Protein AF-A0A7V2LVC8-F1 (afdb_monomer_lite)

Radius of gyration: 15.81 Å; chains: 1; bounding box: 38×27×41 Å

pLDDT: mean 94.06, std 5.73, range [64.38, 98.56]

Sequence (78 aa):
MDIQPQAFFQRLAKAKTLPTSSQVSAKSFYQILRELHESGHDILAVLISSKLSGTIASAEQARAMLPEARIEIVDSTR

Structure (mmCIF, N/CA/C/O backbone):
data_AF-A0A7V2LVC8-F1
#
_entry.id   AF-A0A7V2LVC8-F1
#
loop_
_atom_site.group_PDB
_atom_site.id
_atom_site.type_symbol
_atom_site.label_atom_id
_atom_site.label_alt_id
_atom_site.label_comp_id
_atom_site.label_asym_id
_atom_site.label_entity_id
_atom_site.label_seq_id
_atom_site.pdbx_PDB_ins_code
_atom_site.Cartn_x
_atom_site.Cartn_y
_atom_site.Cartn_z
_atom_site.occupancy
_atom_site.B_iso_or_equiv
_atom_site.auth_seq_id
_atom_site.auth_comp_id
_atom_site.auth_asym_id
_atom_site.auth_atom_id
_atom_site.pdbx_PDB_model_num
ATOM 1 N N . MET A 1 1 ? -0.655 10.159 -12.221 1.00 64.38 1 MET A N 1
ATOM 2 C CA . MET A 1 1 ? -0.196 9.105 -13.154 1.00 64.38 1 MET A CA 1
ATOM 3 C C . MET A 1 1 ? 0.839 9.748 -14.048 1.00 64.38 1 MET A C 1
ATOM 5 O O . MET A 1 1 ? 0.472 10.477 -14.961 1.00 64.38 1 MET A O 1
ATOM 9 N N . ASP A 1 2 ? 2.114 9.528 -13.739 1.00 82.06 2 ASP A N 1
ATOM 10 C CA . ASP A 1 2 ? 3.206 10.361 -14.268 1.00 82.06 2 ASP A CA 1
ATOM 11 C C . ASP A 1 2 ? 3.833 9.768 -15.539 1.00 82.06 2 ASP A C 1
ATOM 13 O O . ASP A 1 2 ? 4.598 10.427 -16.240 1.00 82.06 2 ASP A O 1
ATOM 17 N N . ILE A 1 3 ? 3.493 8.515 -15.862 1.00 88.50 3 ILE A N 1
ATOM 18 C CA . ILE A 1 3 ? 3.907 7.838 -17.088 1.00 88.50 3 ILE A CA 1
ATOM 19 C C . ILE A 1 3 ? 2.774 6.975 -17.643 1.00 88.50 3 ILE A C 1
ATOM 21 O O . ILE A 1 3 ? 2.100 6.256 -16.909 1.00 88.50 3 ILE A O 1
ATOM 25 N N . GLN A 1 4 ? 2.575 7.045 -18.959 1.00 93.31 4 GLN A N 1
ATOM 26 C CA . GLN A 1 4 ? 1.611 6.212 -19.677 1.00 93.31 4 GLN A CA 1
ATOM 27 C C . GLN A 1 4 ? 2.260 4.905 -20.158 1.00 93.31 4 GLN A C 1
ATOM 29 O O . GLN A 1 4 ? 3.457 4.915 -20.468 1.00 93.31 4 GLN A O 1
ATOM 34 N N . PRO A 1 5 ? 1.503 3.800 -20.306 1.00 91.19 5 PRO A N 1
ATOM 35 C CA . PRO A 1 5 ? 2.054 2.503 -20.708 1.00 91.19 5 PRO A CA 1
ATOM 36 C C . PRO A 1 5 ? 2.890 2.557 -21.993 1.00 91.19 5 PRO A C 1
ATOM 38 O O . PRO A 1 5 ? 3.998 2.029 -22.034 1.00 91.19 5 PRO A O 1
ATOM 41 N N . GLN A 1 6 ? 2.418 3.265 -23.026 1.00 93.62 6 GLN A N 1
ATOM 42 C CA . GLN A 1 6 ? 3.155 3.398 -24.286 1.00 93.62 6 GLN A CA 1
ATOM 43 C C . GLN A 1 6 ? 4.516 4.085 -24.088 1.00 93.62 6 GLN A C 1
ATOM 45 O O . GLN A 1 6 ? 5.532 3.612 -24.597 1.00 93.62 6 GLN A O 1
ATOM 50 N N . ALA A 1 7 ? 4.552 5.164 -23.301 1.00 92.12 7 ALA A N 1
ATOM 51 C CA . ALA A 1 7 ? 5.787 5.869 -22.971 1.00 92.12 7 ALA A CA 1
ATOM 52 C C . ALA A 1 7 ? 6.725 5.008 -22.104 1.00 92.12 7 ALA A C 1
ATOM 54 O O . ALA A 1 7 ? 7.942 5.044 -22.292 1.00 92.12 7 ALA A O 1
ATOM 55 N N . PHE A 1 8 ? 6.176 4.199 -21.191 1.00 92.31 8 PHE A N 1
ATOM 56 C CA . PHE A 1 8 ? 6.945 3.236 -20.403 1.00 92.31 8 PHE A CA 1
ATOM 57 C C . PHE A 1 8 ? 7.636 2.202 -21.299 1.00 92.31 8 PHE A C 1
ATOM 59 O O . PHE A 1 8 ? 8.855 2.061 -21.221 1.00 92.31 8 PHE A O 1
ATOM 66 N N . PHE A 1 9 ? 6.905 1.541 -22.202 1.00 91.94 9 PHE A N 1
ATOM 67 C CA . PHE A 1 9 ? 7.487 0.517 -23.077 1.00 91.94 9 PHE A CA 1
ATOM 68 C C . PHE A 1 9 ? 8.505 1.088 -24.072 1.00 91.94 9 PHE A C 1
ATOM 70 O O . PHE A 1 9 ? 9.540 0.466 -24.313 1.00 91.94 9 PHE A O 1
ATOM 77 N N . GLN A 1 10 ? 8.281 2.300 -24.591 1.00 93.31 10 GLN A N 1
ATOM 78 C CA . GLN A 1 10 ? 9.274 2.988 -25.426 1.00 93.31 10 GLN A CA 1
ATOM 79 C C . GLN A 1 10 ? 10.578 3.280 -24.670 1.00 93.31 10 GLN A C 1
ATOM 81 O O . GLN A 1 10 ? 11.662 3.149 -25.242 1.00 93.31 10 GLN A O 1
ATOM 86 N N . ARG A 1 11 ? 10.490 3.674 -23.392 1.00 89.94 11 ARG A N 1
ATOM 87 C CA . ARG A 1 11 ? 11.665 3.883 -22.532 1.00 89.94 11 ARG A CA 1
ATOM 88 C C . ARG A 1 11 ? 12.342 2.561 -22.183 1.00 89.94 11 ARG A C 1
ATOM 90 O O . ARG A 1 11 ? 13.565 2.495 -22.252 1.00 89.94 11 ARG A O 1
ATOM 97 N N . LEU A 1 12 ? 11.566 1.522 -21.869 1.00 91.94 12 LEU A N 1
ATOM 98 C CA . LEU A 1 12 ? 12.065 0.186 -21.538 1.00 91.94 12 LEU A CA 1
ATOM 99 C C . LEU A 1 12 ? 12.892 -0.410 -22.684 1.00 91.94 12 LEU A C 1
ATOM 101 O O . LEU A 1 12 ? 13.992 -0.893 -22.444 1.00 91.94 12 LEU A O 1
ATOM 105 N N . ALA A 1 13 ? 12.420 -0.293 -23.930 1.00 92.00 13 ALA A N 1
ATOM 106 C CA . ALA A 1 13 ? 13.128 -0.794 -25.113 1.00 92.00 13 ALA A CA 1
ATOM 107 C C . ALA A 1 13 ? 14.512 -0.152 -25.332 1.00 92.00 13 ALA A C 1
ATOM 109 O O . ALA A 1 13 ? 15.357 -0.714 -26.023 1.00 92.0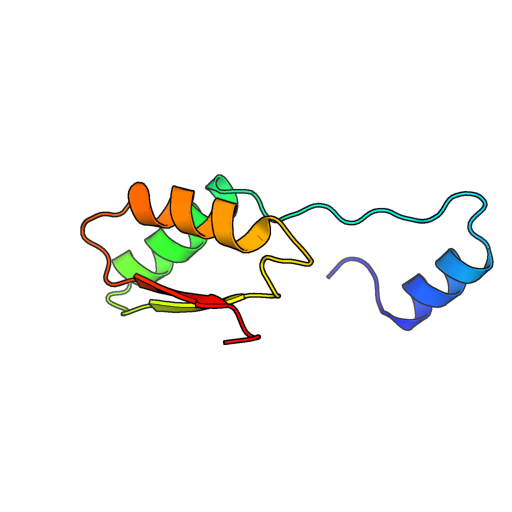0 13 ALA A O 1
ATOM 110 N N . LYS A 1 14 ? 14.746 1.034 -24.759 1.00 93.31 14 LYS A N 1
ATOM 111 C CA . LYS A 1 14 ? 16.004 1.788 -24.872 1.00 93.31 14 LYS A CA 1
ATOM 112 C C . LYS A 1 14 ? 16.808 1.791 -23.567 1.00 93.31 14 LYS A C 1
ATOM 114 O O . LYS A 1 14 ? 17.847 2.448 -23.493 1.00 93.31 14 LYS A O 1
ATOM 119 N N . ALA A 1 15 ? 16.321 1.120 -22.524 1.00 90.38 15 ALA A N 1
ATOM 120 C CA . ALA A 1 15 ? 16.906 1.188 -21.197 1.00 90.38 15 ALA A CA 1
ATOM 121 C C . ALA A 1 15 ? 18.181 0.336 -21.122 1.00 90.38 15 ALA A C 1
ATOM 123 O O . ALA A 1 15 ? 18.171 -0.854 -21.417 1.00 90.38 15 ALA A O 1
ATOM 124 N N . LYS A 1 16 ? 19.288 0.952 -20.693 1.00 89.69 16 LYS A N 1
ATOM 125 C CA . LYS A 1 16 ? 20.551 0.238 -20.426 1.00 89.69 16 LYS A CA 1
ATOM 126 C C . LYS A 1 16 ? 20.494 -0.586 -19.136 1.00 89.69 16 LYS A C 1
ATOM 128 O O . LYS A 1 16 ? 21.260 -1.528 -18.976 1.00 89.69 16 LYS A O 1
ATOM 133 N N . THR A 1 17 ? 19.601 -0.217 -18.224 1.00 89.75 17 THR A N 1
ATOM 134 C CA . THR A 1 17 ? 19.335 -0.896 -16.956 1.00 89.75 17 THR A CA 1
ATOM 135 C C . THR A 1 17 ? 17.839 -1.133 -16.833 1.00 89.75 17 THR A C 1
ATOM 137 O O . THR A 1 17 ? 17.037 -0.267 -17.189 1.00 89.75 17 THR A O 1
ATOM 140 N N . LEU A 1 18 ? 17.452 -2.311 -16.344 1.00 89.31 18 LEU A N 1
ATOM 141 C CA . LEU A 1 18 ? 16.040 -2.617 -16.153 1.00 89.31 18 LEU A CA 1
ATOM 142 C C . LEU A 1 18 ? 15.459 -1.710 -15.056 1.00 89.31 18 LEU A C 1
ATOM 144 O O . LEU A 1 18 ? 16.064 -1.594 -13.986 1.00 89.31 18 LEU A O 1
ATOM 148 N N . PRO A 1 19 ? 14.314 -1.053 -15.306 1.00 84.31 19 PRO A N 1
ATOM 149 C CA . PRO A 1 19 ? 13.654 -0.252 -14.291 1.00 84.31 19 PRO A CA 1
ATOM 150 C C . PRO A 1 19 ? 13.168 -1.153 -13.155 1.00 84.31 19 PRO A C 1
ATOM 152 O O . PRO A 1 19 ? 12.699 -2.268 -13.384 1.00 84.31 19 PRO A O 1
ATOM 155 N N . THR A 1 20 ? 13.251 -0.647 -11.931 1.00 87.25 20 THR A N 1
ATOM 156 C CA . THR A 1 20 ? 12.708 -1.301 -10.742 1.00 87.25 20 THR A CA 1
ATOM 157 C C . THR A 1 20 ? 11.414 -0.615 -10.317 1.00 87.25 20 THR A C 1
ATOM 159 O O . THR A 1 20 ? 11.213 0.577 -10.552 1.00 87.25 20 THR A O 1
ATOM 162 N N . SER A 1 21 ? 10.517 -1.372 -9.694 1.00 84.50 21 SER A N 1
ATOM 163 C CA . SER A 1 21 ? 9.340 -0.831 -9.016 1.00 84.50 21 SER A CA 1
ATOM 164 C C . SER A 1 21 ? 9.616 -0.672 -7.525 1.00 84.50 21 SER A C 1
ATOM 166 O O . SER A 1 21 ? 10.324 -1.486 -6.931 1.00 84.50 21 SER A O 1
ATOM 168 N N . SER A 1 22 ? 9.004 0.330 -6.901 1.00 83.56 22 SER A N 1
ATOM 169 C CA . SER A 1 22 ? 8.901 0.425 -5.447 1.00 83.56 22 SER A CA 1
ATOM 170 C C . SER A 1 22 ? 7.566 -0.141 -4.967 1.00 83.56 22 SER A C 1
ATOM 172 O O . SER A 1 22 ? 6.551 -0.075 -5.662 1.00 83.56 22 SER A O 1
ATOM 174 N N . GLN A 1 23 ? 7.567 -0.695 -3.758 1.00 81.56 23 GLN A N 1
ATOM 175 C CA . GLN A 1 23 ? 6.334 -1.039 -3.057 1.00 81.56 23 GLN A CA 1
ATOM 176 C C . GLN A 1 23 ? 5.723 0.206 -2.400 1.00 81.56 23 GLN A C 1
ATOM 178 O O . GLN A 1 23 ? 6.432 1.150 -2.040 1.00 81.56 23 GLN A O 1
ATOM 183 N N . VAL A 1 24 ? 4.402 0.195 -2.222 1.00 87.94 24 VAL A N 1
ATOM 184 C CA . VAL A 1 24 ? 3.686 1.232 -1.468 1.00 87.94 24 VAL A CA 1
ATOM 185 C C . VAL A 1 24 ? 4.085 1.139 0.006 1.00 87.94 24 VAL A C 1
ATOM 187 O O . VAL A 1 24 ? 4.150 0.046 0.561 1.00 87.94 24 VAL A O 1
ATOM 190 N N . SER A 1 25 ? 4.363 2.277 0.645 1.00 94.12 25 SER A N 1
ATOM 191 C CA . SER A 1 25 ? 4.770 2.305 2.054 1.00 94.12 25 SER A CA 1
ATOM 192 C C . SER A 1 25 ? 3.594 2.059 3.008 1.00 94.12 25 SER A C 1
ATOM 194 O O .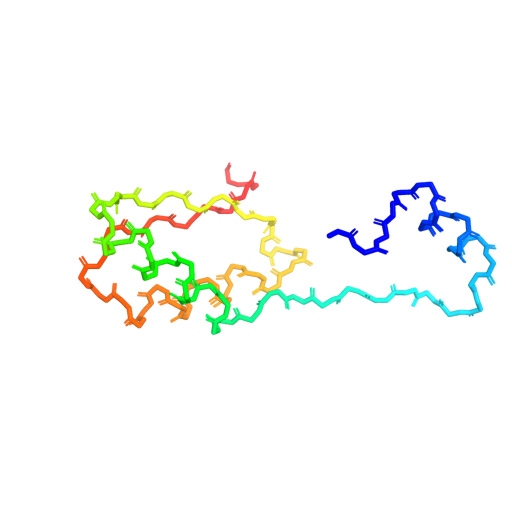 SER A 1 25 ? 2.455 2.418 2.702 1.00 94.12 25 SER A O 1
ATOM 196 N N . ALA A 1 26 ? 3.875 1.544 4.210 1.00 96.19 26 ALA A N 1
ATOM 197 C CA . ALA A 1 26 ? 2.868 1.407 5.268 1.00 96.19 26 ALA A CA 1
ATOM 198 C C . ALA A 1 26 ? 2.216 2.756 5.633 1.00 96.19 26 ALA A C 1
ATOM 200 O O . ALA A 1 26 ? 1.009 2.824 5.841 1.00 96.19 26 ALA A O 1
ATOM 201 N N . LYS A 1 27 ? 2.979 3.860 5.617 1.00 96.50 27 LYS A N 1
ATOM 202 C CA . LYS A 1 27 ? 2.447 5.212 5.865 1.00 96.50 27 LYS A CA 1
ATOM 203 C C . LYS A 1 27 ? 1.378 5.608 4.842 1.00 96.50 27 LYS A C 1
ATOM 205 O O . LYS A 1 27 ? 0.365 6.190 5.215 1.00 96.50 27 LYS A O 1
ATOM 210 N N . SER A 1 28 ? 1.604 5.296 3.568 1.00 96.88 28 SER A N 1
ATOM 211 C CA . SER A 1 28 ? 0.643 5.585 2.499 1.00 96.88 28 SER A CA 1
ATOM 212 C C . SER A 1 28 ? -0.638 4.769 2.669 1.00 96.88 28 SER A C 1
ATOM 214 O O . SER A 1 28 ? -1.725 5.324 2.553 1.00 96.88 28 SER A O 1
ATOM 216 N N . PHE A 1 29 ? -0.522 3.480 3.010 1.00 97.81 29 PHE A N 1
ATOM 217 C CA . PHE A 1 29 ? -1.691 2.665 3.348 1.00 97.81 29 PHE A CA 1
ATOM 218 C C . PHE A 1 29 ? -2.445 3.220 4.553 1.00 97.81 29 PHE A C 1
ATOM 220 O O . PHE A 1 29 ? -3.656 3.372 4.478 1.00 97.81 29 PHE A O 1
ATOM 227 N N . TYR A 1 30 ? -1.745 3.579 5.630 1.00 98.12 30 TYR A N 1
ATOM 228 C CA . TYR A 1 30 ? -2.366 4.124 6.837 1.00 98.12 30 TYR A CA 1
ATOM 229 C C . TYR A 1 30 ? -3.219 5.357 6.531 1.00 98.12 30 TYR A C 1
ATOM 231 O O . TYR A 1 30 ? -4.350 5.438 6.993 1.00 98.12 30 TYR A O 1
ATOM 239 N N . GLN A 1 31 ? -2.712 6.284 5.714 1.00 98.25 31 GLN A N 1
ATOM 240 C CA . GLN A 1 31 ? -3.456 7.489 5.334 1.00 98.25 31 GLN A CA 1
ATOM 241 C C . GLN A 1 31 ? -4.774 7.152 4.625 1.00 98.25 31 GLN A C 1
ATOM 243 O O . GLN A 1 31 ? -5.814 7.677 5.008 1.00 98.25 31 GLN A O 1
ATOM 248 N N . ILE A 1 32 ? -4.733 6.237 3.653 1.00 97.62 32 ILE A N 1
ATOM 249 C CA . ILE A 1 32 ? -5.914 5.818 2.884 1.00 97.62 32 ILE A CA 1
ATOM 250 C C . ILE A 1 32 ? -6.909 5.068 3.778 1.00 97.62 32 ILE A C 1
ATOM 252 O O . ILE A 1 32 ? -8.102 5.358 3.766 1.00 97.62 32 ILE A O 1
ATOM 256 N N . LEU A 1 33 ? -6.424 4.102 4.561 1.00 98.19 33 LEU A N 1
ATOM 257 C CA . LEU A 1 33 ? -7.264 3.287 5.438 1.00 98.19 33 LEU A CA 1
ATOM 258 C C . LEU A 1 33 ? -7.931 4.142 6.519 1.00 98.19 33 LEU A C 1
ATOM 260 O O . LEU A 1 33 ? -9.115 3.958 6.791 1.00 98.19 33 LEU A O 1
ATOM 264 N N . ARG A 1 34 ? -7.196 5.101 7.095 1.00 98.31 34 ARG A N 1
ATOM 265 C CA . ARG A 1 34 ? -7.733 6.031 8.089 1.00 98.31 34 ARG A CA 1
ATOM 266 C C . ARG A 1 34 ? -8.827 6.907 7.490 1.00 98.31 34 ARG A C 1
ATOM 268 O O . ARG A 1 34 ? -9.892 6.993 8.080 1.00 98.31 34 ARG A O 1
ATOM 275 N N . GLU A 1 35 ? -8.598 7.503 6.321 1.00 98.38 35 GLU A N 1
ATOM 276 C CA . GLU A 1 35 ? -9.587 8.368 5.659 1.00 98.38 35 GLU A CA 1
ATOM 277 C C . GLU A 1 35 ? -10.892 7.618 5.344 1.00 98.38 35 GLU A C 1
ATOM 279 O O . GLU A 1 35 ? -11.989 8.123 5.595 1.00 98.38 35 GLU A O 1
ATOM 284 N N . LEU A 1 36 ? -10.785 6.380 4.851 1.00 98.19 36 LEU A N 1
ATOM 285 C CA . LEU A 1 36 ? -11.944 5.526 4.586 1.00 98.19 36 LEU A CA 1
ATOM 286 C C . LEU A 1 36 ? -12.680 5.138 5.877 1.00 98.19 36 LEU A C 1
ATOM 288 O O . LEU A 1 36 ? -13.910 5.182 5.918 1.00 98.19 36 LEU A O 1
ATOM 292 N N . HIS A 1 37 ? -11.941 4.798 6.93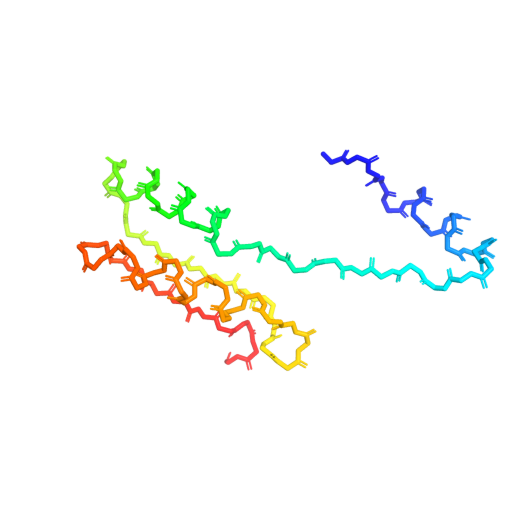4 1.00 97.69 37 HIS A N 1
ATOM 293 C CA . HIS A 1 37 ? -12.518 4.474 8.236 1.00 97.69 37 HIS A CA 1
ATOM 294 C C . HIS A 1 37 ? -13.220 5.681 8.876 1.00 97.69 37 HIS A C 1
ATOM 296 O O . HIS A 1 37 ? -14.357 5.556 9.324 1.00 97.69 37 HIS A O 1
ATOM 302 N N . GLU A 1 38 ? -12.582 6.856 8.871 1.00 97.88 38 GLU A N 1
ATOM 303 C CA . GLU A 1 38 ? -13.142 8.123 9.370 1.00 97.88 38 GLU A CA 1
ATOM 304 C C . GLU A 1 38 ? -14.415 8.522 8.603 1.00 97.88 38 GLU A C 1
ATOM 306 O O . GLU A 1 38 ? -15.310 9.151 9.164 1.00 97.88 38 GLU A O 1
ATOM 311 N N . SER A 1 39 ? -14.534 8.087 7.346 1.00 98.06 39 SER A N 1
ATOM 312 C CA . SER A 1 39 ? -15.735 8.249 6.516 1.00 98.06 39 SER A CA 1
ATOM 313 C C . SER A 1 39 ? -16.824 7.194 6.788 1.00 98.06 39 SER A C 1
ATOM 315 O O . SER A 1 39 ? -17.868 7.199 6.139 1.00 98.06 39 SER A O 1
ATOM 317 N N . GLY A 1 40 ? -1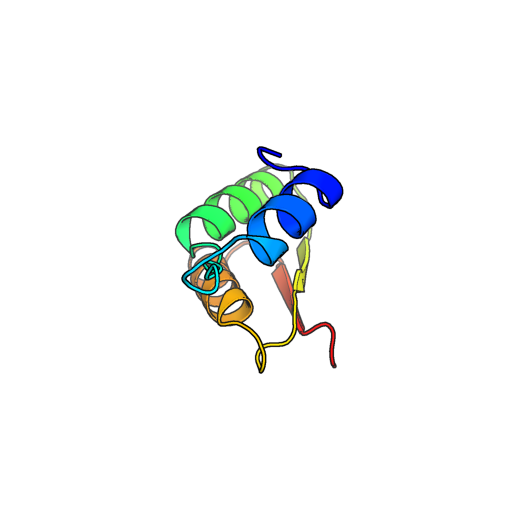6.610 6.295 7.755 1.00 97.81 40 GLY A N 1
ATOM 318 C CA . GLY A 1 40 ? -17.577 5.284 8.186 1.00 97.81 40 GLY A CA 1
ATOM 319 C C . GLY A 1 40 ? -17.625 4.028 7.314 1.00 97.81 40 GLY A C 1
ATOM 320 O O . GLY A 1 40 ? -18.622 3.305 7.351 1.00 97.81 40 GLY A O 1
ATOM 321 N N . HIS A 1 41 ? -16.588 3.761 6.514 1.00 98.25 41 HIS A N 1
ATOM 322 C CA . HIS A 1 41 ? -16.547 2.598 5.629 1.00 98.25 41 HIS A CA 1
ATOM 323 C C . HIS A 1 41 ? -15.885 1.373 6.265 1.00 98.25 41 HIS A C 1
ATOM 325 O O . HIS A 1 41 ? -14.891 1.475 6.986 1.00 98.25 41 HIS A O 1
ATOM 331 N N . ASP A 1 42 ? -16.398 0.202 5.888 1.00 98.25 42 ASP A N 1
ATOM 332 C CA . ASP A 1 42 ? -15.680 -1.066 6.000 1.00 98.25 42 ASP A CA 1
ATOM 333 C C . ASP A 1 42 ? -14.810 -1.253 4.756 1.00 98.25 42 ASP A C 1
ATOM 335 O O . ASP A 1 42 ? -15.221 -0.919 3.641 1.00 98.25 42 ASP A O 1
ATOM 339 N N . ILE A 1 43 ? -13.600 -1.776 4.937 1.00 98.56 43 ILE A N 1
ATOM 340 C CA . ILE A 1 43 ? -12.572 -1.742 3.897 1.00 98.56 43 ILE A CA 1
ATOM 341 C C . ILE A 1 43 ? -12.176 -3.164 3.502 1.00 98.56 43 ILE A C 1
ATOM 343 O O . ILE A 1 43 ? -11.711 -3.943 4.331 1.00 98.56 43 ILE A O 1
ATOM 347 N N . LEU A 1 44 ? -12.295 -3.475 2.210 1.00 98.12 44 LEU A N 1
ATOM 348 C CA . LEU A 1 44 ? -11.727 -4.671 1.589 1.00 98.12 44 LEU A CA 1
ATOM 349 C C . LEU A 1 44 ? -10.593 -4.254 0.649 1.00 98.12 44 LEU A C 1
ATOM 351 O O . LEU A 1 44 ? -10.830 -3.641 -0.391 1.00 98.12 44 LEU A O 1
ATOM 355 N N . ALA A 1 45 ? -9.358 -4.598 1.002 1.00 97.38 45 ALA A N 1
ATOM 356 C CA . ALA A 1 45 ? -8.178 -4.304 0.201 1.00 97.38 45 ALA A CA 1
ATOM 357 C C . ALA A 1 45 ? -7.712 -5.559 -0.549 1.00 97.38 45 ALA A C 1
ATOM 359 O O . ALA A 1 45 ? -7.117 -6.458 0.043 1.00 97.38 45 ALA A O 1
ATOM 360 N N . VAL A 1 46 ? -7.947 -5.608 -1.863 1.00 97.38 46 VAL A N 1
ATOM 361 C CA . VAL A 1 46 ? -7.429 -6.670 -2.742 1.00 97.38 46 VAL A CA 1
ATOM 362 C C . VAL A 1 46 ? -6.096 -6.223 -3.329 1.00 97.38 46 VAL A C 1
ATOM 364 O O . VAL A 1 46 ? -6.029 -5.222 -4.042 1.00 97.38 46 VAL A O 1
ATOM 367 N N . LEU A 1 47 ? -5.026 -6.952 -3.023 1.00 96.88 47 LEU A N 1
ATOM 368 C CA . LEU A 1 47 ? -3.658 -6.559 -3.357 1.00 96.88 47 LEU A CA 1
ATOM 369 C C . LEU A 1 47 ? -2.962 -7.627 -4.203 1.00 96.88 47 LEU A C 1
ATOM 371 O O . LEU A 1 47 ? -3.286 -8.811 -4.127 1.00 96.88 47 LEU A O 1
ATOM 375 N N . ILE A 1 48 ? -1.984 -7.189 -5.006 1.00 95.38 48 ILE A N 1
ATOM 376 C CA . ILE A 1 48 ? -1.139 -8.083 -5.808 1.00 95.38 48 ILE A CA 1
ATOM 377 C C . ILE A 1 48 ? -0.488 -9.154 -4.924 1.00 95.38 48 ILE A C 1
ATOM 379 O O . ILE A 1 48 ? -0.145 -8.883 -3.771 1.00 95.38 48 ILE A O 1
ATOM 383 N N . SER A 1 49 ? -0.288 -10.341 -5.503 1.00 95.69 49 SER A N 1
ATOM 384 C CA . SER A 1 49 ? 0.263 -11.510 -4.819 1.00 95.69 49 SER A CA 1
ATOM 385 C C . SER A 1 49 ? 1.443 -11.188 -3.904 1.00 95.69 49 SER A C 1
ATOM 387 O O . SER A 1 49 ? 2.441 -10.597 -4.329 1.00 95.69 49 SER A O 1
ATOM 389 N N . SER A 1 50 ? 1.363 -11.676 -2.667 1.00 93.81 50 SER A N 1
ATOM 390 C CA . SER A 1 50 ? 2.436 -11.631 -1.665 1.00 93.81 50 SER A CA 1
ATOM 391 C C . SER A 1 50 ? 3.741 -12.268 -2.151 1.00 93.81 50 SER A C 1
ATOM 393 O O . SER A 1 50 ? 4.820 -11.891 -1.699 1.00 93.81 50 SER A O 1
ATOM 395 N N . LYS A 1 51 ? 3.668 -13.204 -3.107 1.00 93.75 51 LYS A N 1
ATOM 396 C CA . LYS A 1 51 ? 4.846 -13.832 -3.728 1.00 93.75 51 LYS A CA 1
ATOM 397 C C . LYS A 1 51 ? 5.587 -12.897 -4.687 1.00 93.75 51 LYS A C 1
ATOM 399 O O . LYS A 1 51 ? 6.754 -13.136 -4.978 1.00 93.75 51 LYS A O 1
ATOM 404 N N . LEU A 1 52 ? 4.908 -11.872 -5.202 1.00 92.12 52 LEU A N 1
ATOM 405 C CA . LEU A 1 52 ? 5.450 -10.921 -6.174 1.00 92.12 52 LEU A CA 1
ATOM 406 C C . LEU A 1 52 ? 5.860 -9.593 -5.529 1.00 92.12 52 LEU A C 1
ATOM 408 O O . LEU A 1 52 ? 6.712 -8.896 -6.075 1.00 92.12 52 LEU A O 1
ATOM 412 N N . SER A 1 53 ? 5.252 -9.221 -4.400 1.00 92.12 53 SER A N 1
ATOM 413 C CA . SER A 1 53 ? 5.491 -7.930 -3.753 1.00 92.12 53 SER A CA 1
ATOM 414 C C . SER A 1 53 ? 5.262 -7.967 -2.241 1.00 92.12 53 SER A C 1
ATOM 416 O O . SER A 1 53 ? 4.336 -8.612 -1.753 1.00 92.12 53 SER A O 1
ATOM 418 N N . GLY A 1 54 ? 6.020 -7.152 -1.500 1.00 93.00 54 GLY A N 1
ATOM 419 C CA . GLY A 1 54 ? 5.800 -6.868 -0.076 1.00 93.00 54 GLY A CA 1
ATOM 420 C C . GLY A 1 54 ? 4.637 -5.905 0.212 1.00 93.00 54 GLY A C 1
ATOM 421 O O . GLY A 1 54 ? 4.478 -5.445 1.346 1.00 93.00 54 GLY A O 1
ATOM 422 N N . THR A 1 55 ? 3.811 -5.582 -0.789 1.00 95.38 55 THR A N 1
ATOM 423 C CA . THR A 1 55 ? 2.671 -4.658 -0.654 1.00 95.38 55 THR A CA 1
ATOM 424 C C . THR A 1 55 ? 1.697 -5.093 0.448 1.00 95.38 55 THR A C 1
ATOM 426 O O . THR A 1 55 ? 1.272 -4.251 1.235 1.00 95.38 55 THR A O 1
ATOM 429 N N . ILE A 1 56 ? 1.392 -6.394 0.565 1.00 96.94 56 ILE A N 1
ATOM 430 C CA . ILE A 1 56 ? 0.504 -6.917 1.622 1.00 96.94 56 ILE A CA 1
ATOM 431 C C . ILE A 1 56 ? 1.093 -6.669 3.011 1.00 96.94 56 ILE A C 1
ATOM 433 O O . ILE A 1 56 ? 0.394 -6.169 3.883 1.00 96.94 56 ILE A O 1
ATOM 437 N N . ALA A 1 57 ? 2.390 -6.920 3.215 1.00 96.56 57 ALA A N 1
ATOM 438 C CA . ALA A 1 57 ? 3.039 -6.666 4.502 1.00 96.56 57 ALA A CA 1
ATOM 439 C C . ALA A 1 57 ? 2.979 -5.181 4.910 1.00 96.56 57 ALA A C 1
ATOM 441 O O . ALA A 1 57 ? 2.859 -4.870 6.094 1.00 96.56 57 ALA A O 1
ATOM 442 N N . SER A 1 58 ? 3.036 -4.264 3.940 1.00 96.94 58 SER A N 1
ATOM 443 C CA . SER A 1 58 ? 2.882 -2.825 4.196 1.00 96.94 58 SER A CA 1
ATO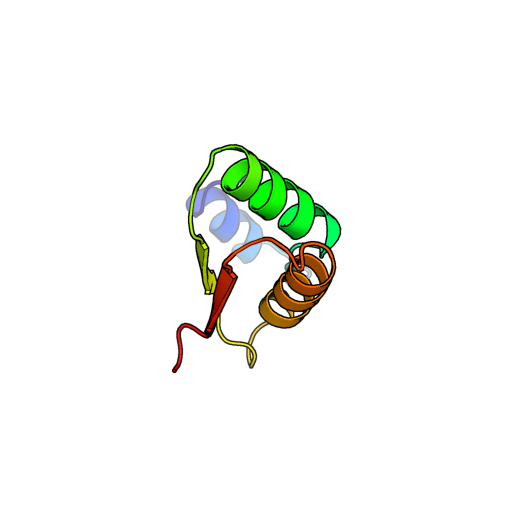M 444 C C . SER A 1 58 ? 1.444 -2.456 4.576 1.00 96.94 58 SER A C 1
ATOM 446 O O . SER A 1 58 ? 1.240 -1.650 5.482 1.00 96.94 58 SER A O 1
ATOM 448 N N . ALA A 1 59 ? 0.451 -3.067 3.922 1.00 97.56 59 ALA A N 1
ATOM 449 C CA . ALA A 1 59 ? -0.960 -2.890 4.263 1.00 97.56 59 ALA A CA 1
ATOM 450 C C . ALA A 1 59 ? -1.297 -3.466 5.650 1.00 97.56 59 ALA A C 1
ATOM 452 O O . ALA A 1 59 ? -2.016 -2.835 6.418 1.00 97.56 59 ALA A O 1
ATOM 453 N N . GLU A 1 60 ? -0.722 -4.616 6.005 1.00 97.94 60 GLU A N 1
ATOM 454 C CA . GL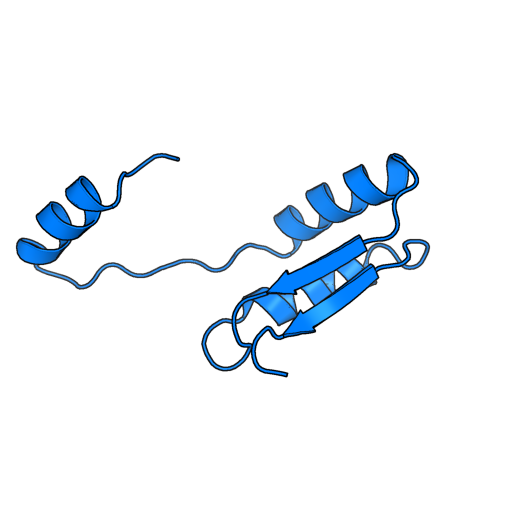U A 1 60 ? -0.896 -5.253 7.314 1.00 97.94 60 GLU A CA 1
ATOM 455 C C . GLU A 1 60 ? -0.340 -4.403 8.463 1.00 97.94 60 GLU A C 1
ATOM 457 O O . GLU A 1 60 ? -0.999 -4.229 9.487 1.00 97.94 60 GLU A O 1
ATOM 462 N N . GLN A 1 61 ? 0.839 -3.798 8.277 1.00 97.94 61 GLN A N 1
ATOM 463 C CA . GLN A 1 61 ? 1.395 -2.844 9.245 1.00 97.94 61 GLN A CA 1
ATOM 464 C C . GLN A 1 61 ? 0.473 -1.639 9.443 1.00 97.94 61 GLN A C 1
ATOM 466 O O . GLN A 1 61 ? 0.252 -1.216 10.573 1.00 97.94 61 GLN A O 1
ATOM 471 N N . ALA A 1 62 ? -0.090 -1.105 8.358 1.00 97.94 62 ALA A N 1
ATOM 472 C CA . ALA A 1 62 ? -1.026 0.010 8.430 1.00 97.94 62 ALA A CA 1
ATOM 473 C C . ALA A 1 62 ? -2.338 -0.369 9.132 1.00 97.94 62 ALA A C 1
ATOM 475 O O . ALA A 1 62 ? -2.825 0.397 9.960 1.00 97.94 62 ALA A O 1
ATOM 476 N N . ARG A 1 63 ? -2.882 -1.561 8.850 1.00 98.25 63 ARG A N 1
ATOM 477 C CA . ARG A 1 63 ? -4.060 -2.105 9.540 1.00 98.25 63 ARG A CA 1
ATOM 478 C C . ARG A 1 63 ? -3.821 -2.225 11.045 1.00 98.25 63 ARG A C 1
ATOM 480 O O . ARG A 1 63 ? -4.680 -1.835 11.824 1.00 98.25 63 ARG A O 1
ATOM 487 N N . ALA A 1 64 ? -2.649 -2.706 11.460 1.00 98.06 64 ALA A N 1
ATOM 488 C CA . ALA A 1 64 ? -2.301 -2.833 12.877 1.00 98.06 64 ALA A CA 1
ATOM 489 C C . ALA A 1 64 ? -2.260 -1.484 13.626 1.00 98.06 64 ALA A C 1
ATOM 491 O O . ALA A 1 64 ? -2.376 -1.461 14.849 1.00 98.06 64 ALA A O 1
ATOM 492 N N . MET A 1 65 ? -2.115 -0.365 12.908 1.00 97.69 65 MET A N 1
ATOM 493 C CA . MET A 1 65 ? -2.162 0.989 13.471 1.00 97.69 65 MET A CA 1
ATOM 494 C C . MET A 1 65 ? -3.590 1.549 13.610 1.00 97.69 65 MET A C 1
ATOM 496 O O . MET A 1 65 ? -3.739 2.644 14.145 1.00 97.69 65 MET A O 1
ATOM 500 N N . LEU A 1 66 ? -4.612 0.838 13.117 1.00 97.25 66 LEU A N 1
ATOM 501 C CA . LEU A 1 66 ? -6.029 1.230 13.135 1.00 97.25 66 LEU A CA 1
ATOM 502 C C . LEU A 1 66 ? -6.891 0.086 13.711 1.00 97.25 66 LEU A C 1
ATOM 504 O O . LEU A 1 66 ? -7.702 -0.496 12.985 1.00 97.25 66 LEU A O 1
ATOM 508 N N . PRO A 1 67 ? -6.703 -0.299 14.988 1.00 96.44 67 PRO A N 1
ATOM 509 C CA . PRO A 1 67 ? -7.387 -1.455 15.578 1.00 96.44 67 PRO A CA 1
ATOM 510 C C . PRO A 1 67 ? -8.920 -1.318 15.627 1.00 96.44 67 PRO A C 1
ATOM 512 O O . PRO A 1 67 ? -9.622 -2.324 15.688 1.00 96.44 67 PRO A O 1
ATOM 515 N N . GLU A 1 68 ? -9.443 -0.094 15.598 1.00 96.56 68 GLU A N 1
ATOM 516 C CA . GLU A 1 68 ? -10.872 0.225 15.551 1.00 96.56 68 GLU A CA 1
ATOM 517 C C . GLU A 1 68 ? -11.510 0.067 14.159 1.00 96.56 68 GLU A C 1
ATOM 519 O O . GLU A 1 68 ? -12.737 -0.010 14.044 1.00 96.56 68 GLU A O 1
ATOM 524 N N . ALA A 1 69 ? -10.705 0.005 13.096 1.00 97.88 69 ALA A N 1
ATOM 525 C CA . ALA A 1 69 ? -11.194 -0.064 11.728 1.00 97.88 69 ALA A CA 1
ATOM 526 C C . ALA A 1 69 ? -11.488 -1.508 11.293 1.00 97.88 69 ALA A C 1
ATOM 528 O O . ALA A 1 69 ? -10.692 -2.426 11.498 1.00 97.88 69 ALA A O 1
ATOM 529 N N . ARG A 1 70 ? -12.619 -1.720 10.607 1.00 98.31 70 ARG A N 1
ATOM 530 C CA . ARG A 1 70 ? -12.958 -3.017 9.998 1.00 98.31 70 ARG A CA 1
ATOM 531 C C . ARG A 1 70 ? -12.293 -3.139 8.628 1.00 98.31 70 ARG A C 1
ATOM 533 O O . ARG A 1 70 ? -12.801 -2.619 7.636 1.00 98.31 70 ARG A O 1
ATOM 540 N N . ILE A 1 71 ? -11.139 -3.805 8.598 1.00 98.56 71 ILE A N 1
ATOM 541 C CA . ILE A 1 71 ? -10.281 -3.926 7.412 1.00 98.56 71 ILE A CA 1
ATOM 542 C C . ILE A 1 71 ? -9.956 -5.395 7.138 1.00 98.56 71 ILE A C 1
ATOM 544 O O . ILE A 1 71 ? -9.328 -6.059 7.967 1.00 98.56 71 ILE A O 1
ATOM 548 N N . GLU A 1 72 ? -10.300 -5.862 5.940 1.00 98.25 72 GLU A N 1
ATOM 549 C CA . GLU A 1 72 ? -9.894 -7.164 5.411 1.00 98.25 72 GLU A CA 1
ATOM 550 C C . GLU A 1 72 ? -8.884 -6.981 4.273 1.00 98.25 72 GLU A C 1
ATOM 552 O O . GLU A 1 72 ? -9.107 -6.203 3.341 1.00 98.25 72 GLU A O 1
ATOM 557 N N . ILE A 1 73 ? -7.763 -7.702 4.343 1.00 98.06 73 ILE A N 1
ATOM 558 C CA . ILE A 1 73 ? -6.707 -7.667 3.325 1.00 98.06 73 ILE A CA 1
ATOM 559 C C . ILE A 1 73 ? -6.660 -9.020 2.620 1.00 98.06 73 ILE A C 1
ATOM 561 O O . ILE A 1 73 ? -6.387 -10.054 3.231 1.00 98.06 73 ILE A O 1
ATOM 565 N N . VAL A 1 74 ? -6.879 -9.002 1.307 1.00 98.06 74 VAL A N 1
ATOM 566 C CA . VAL A 1 74 ? -6.929 -10.197 0.466 1.00 98.06 74 VAL A CA 1
ATOM 567 C C . VAL A 1 74 ? -5.778 -10.185 -0.530 1.00 98.06 74 VAL A C 1
ATOM 569 O O . VAL A 1 74 ? -5.604 -9.251 -1.314 1.00 98.06 74 VAL A O 1
ATOM 572 N N . ASP A 1 75 ? -5.005 -11.268 -0.519 1.00 97.50 75 ASP A N 1
ATOM 573 C CA . ASP A 1 75 ? -4.106 -11.599 -1.619 1.00 97.50 75 ASP A CA 1
ATOM 574 C C . ASP A 1 75 ? -4.945 -12.011 -2.832 1.00 97.50 75 ASP A C 1
ATOM 576 O O . ASP A 1 75 ? -5.734 -12.949 -2.742 1.00 97.50 75 ASP A O 1
ATOM 580 N N . SER A 1 76 ? -4.767 -11.335 -3.970 1.00 96.88 76 SER A N 1
ATOM 581 C CA . SER A 1 76 ? -5.547 -11.589 -5.188 1.00 96.88 76 SER A CA 1
ATOM 582 C C . SER A 1 76 ? -5.377 -12.999 -5.771 1.00 96.88 76 SER A C 1
ATOM 584 O O . SER A 1 76 ? -6.050 -13.336 -6.740 1.00 96.88 76 SER A O 1
ATOM 586 N N . THR A 1 77 ? -4.418 -13.779 -5.268 1.00 94.94 77 THR A N 1
ATOM 587 C CA . THR A 1 77 ? -4.142 -15.160 -5.692 1.00 94.94 77 THR A CA 1
ATOM 588 C C . THR A 1 77 ? -4.670 -16.221 -4.724 1.00 94.94 77 THR A C 1
ATOM 590 O O . THR A 1 77 ? -4.348 -17.398 -4.895 1.00 94.94 77 THR A O 1
ATOM 593 N N . ARG A 1 78 ? -5.449 -15.817 -3.713 1.00 78.12 78 ARG A N 1
ATOM 594 C CA . ARG A 1 78 ? -6.247 -16.724 -2.877 1.00 78.12 78 ARG A CA 1
ATOM 595 C C . ARG A 1 78 ? -7.527 -17.182 -3.561 1.00 78.12 78 ARG A C 1
ATOM 597 O O . ARG A 1 78 ? -8.062 -16.423 -4.395 1.00 78.12 78 ARG A O 1
#

Secondary structure (DSSP, 8-state):
----HHHHHHHHTT-SSPPPPPPPPHHHHHHHHHHHHHTT--EEEEES-TTT-THHHHHHHHHHT-TTS-EEEEETT-

Foldseek 3Di:
DPDDPVRVVVCCVVDPDHDDDDADALVNLLVVQVVCVVVVDAEEAEDEAPVVDCNQVSNVSSCVVCVVHRYDYDDNVD